Protein AF-A0AAW9A5P0-F1 (afdb_monomer_lite)

pLDDT: mean 76.93, std 7.97, range [47.72, 88.0]

Foldseek 3Di:
DQDPLNVVLVVLLVVLVVCVVVDPDLVVNVVSLVVCCVRNNDVSSVVSLVVCCVVPVVPVSNNVSSVVD

Secondary structure (DSSP, 8-state):
---HHHHHHHHHHHHHHHHHHH---HHHHHHHHHHHHHHH-HHHHHHHHHHHHHHTTT-HHHHHHHTT-

Sequence (69 aa):
MVSHKDEASLLFKSHIKTMADATSNRNRYRDVLGRFRKIAGREDEMLLLDELKVTYHRRPAFMDELSKF

Radius of gyration: 11.74 Å; chains: 1; bounding box: 26×22×37 Å

Structure (mmCIF, N/CA/C/O backbone):
data_AF-A0AAW9A5P0-F1
#
_entry.id   AF-A0AAW9A5P0-F1
#
loop_
_atom_site.group_PDB
_atom_site.id
_atom_site.type_symbol
_atom_site.label_atom_id
_atom_site.label_alt_id
_atom_site.label_comp_id
_atom_site.label_asym_id
_atom_site.label_entity_id
_atom_site.label_seq_id
_atom_site.pdbx_PDB_ins_code
_atom_site.Cartn_x
_atom_site.Cartn_y
_atom_site.Cartn_z
_atom_site.occupancy
_atom_site.B_iso_or_equiv
_atom_site.auth_seq_id
_atom_site.auth_comp_id
_atom_site.auth_asym_id
_atom_site.auth_atom_id
_atom_site.pdbx_PDB_model_num
ATOM 1 N N . MET A 1 1 ? -2.364 0.801 25.753 1.00 47.72 1 MET A N 1
ATOM 2 C CA . MET A 1 1 ? -3.114 -0.250 25.034 1.00 47.72 1 MET A CA 1
ATOM 3 C C . MET A 1 1 ? -2.934 0.009 23.555 1.00 47.72 1 MET A C 1
ATOM 5 O O . MET A 1 1 ? -3.190 1.128 23.137 1.00 47.72 1 MET A O 1
ATOM 9 N N . VAL A 1 2 ? -2.422 -0.970 22.811 1.00 57.59 2 VAL A N 1
ATOM 10 C CA . VAL A 1 2 ? -2.345 -0.902 21.345 1.00 57.59 2 VAL A CA 1
ATOM 11 C C . VAL A 1 2 ? -3.773 -1.040 20.820 1.00 57.59 2 VAL A C 1
ATOM 13 O O . VAL A 1 2 ? -4.502 -1.921 21.277 1.00 57.59 2 VAL A O 1
ATOM 16 N N . SER A 1 3 ? -4.213 -0.128 19.955 1.00 76.12 3 SER A N 1
ATOM 17 C CA . SER A 1 3 ? -5.568 -0.173 19.403 1.00 76.12 3 SER A CA 1
ATOM 18 C C . SER A 1 3 ? -5.700 -1.342 18.427 1.00 76.12 3 SER A C 1
ATOM 20 O O . SER A 1 3 ? -4.748 -1.669 17.719 1.00 76.12 3 SER A O 1
ATOM 22 N N . HIS A 1 4 ? -6.898 -1.919 18.291 1.00 69.94 4 HIS A N 1
ATOM 23 C CA . HIS A 1 4 ? -7.187 -2.887 17.222 1.00 69.94 4 HIS A CA 1
ATOM 24 C C . HIS A 1 4 ? -6.854 -2.335 15.827 1.00 69.94 4 HIS A C 1
ATOM 26 O O . HIS A 1 4 ? -6.496 -3.089 14.924 1.00 69.94 4 HIS A O 1
ATOM 32 N N . LYS A 1 5 ? -6.920 -1.008 15.659 1.00 67.31 5 LYS A N 1
ATOM 33 C CA . LYS A 1 5 ? -6.501 -0.318 14.435 1.00 67.31 5 LYS A CA 1
ATOM 34 C C . LYS A 1 5 ? -4.990 -0.428 14.196 1.00 67.31 5 LYS A C 1
ATOM 36 O O . LYS A 1 5 ? -4.565 -0.671 13.069 1.00 67.31 5 LYS A O 1
ATOM 41 N N . ASP A 1 6 ? -4.189 -0.290 15.248 1.00 72.38 6 ASP A N 1
ATOM 42 C CA . ASP A 1 6 ? -2.727 -0.365 15.171 1.00 72.38 6 ASP A CA 1
ATOM 43 C C . ASP A 1 6 ? -2.274 -1.798 14.864 1.00 72.38 6 ASP A C 1
ATOM 45 O O . ASP A 1 6 ? -1.395 -2.024 14.032 1.00 72.38 6 ASP A O 1
ATOM 49 N N . GLU A 1 7 ? -2.930 -2.777 15.487 1.00 77.50 7 GLU A N 1
ATOM 50 C CA . GLU A 1 7 ? -2.668 -4.201 15.284 1.00 77.50 7 GLU A CA 1
ATOM 51 C C . GLU A 1 7 ? -3.044 -4.648 13.859 1.00 77.50 7 GLU A C 1
ATOM 53 O O . GLU A 1 7 ? -2.258 -5.308 13.173 1.00 77.50 7 GLU A O 1
ATOM 58 N N . ALA A 1 8 ? -4.198 -4.191 13.355 1.00 70.06 8 ALA A N 1
ATOM 59 C CA . ALA A 1 8 ? -4.604 -4.395 11.967 1.00 70.06 8 ALA A CA 1
ATOM 60 C C . ALA A 1 8 ? -3.624 -3.738 10.979 1.00 70.06 8 ALA A C 1
ATOM 62 O O . ALA A 1 8 ? -3.256 -4.355 9.977 1.00 70.06 8 ALA A O 1
ATOM 63 N N . SER A 1 9 ? -3.151 -2.524 11.274 1.00 70.00 9 SER A N 1
ATOM 64 C CA . SER A 1 9 ? -2.134 -1.839 10.468 1.00 70.00 9 SER A CA 1
ATOM 65 C C . SER A 1 9 ? -0.819 -2.613 10.405 1.00 70.00 9 SER A C 1
ATOM 67 O O . SER A 1 9 ? -0.231 -2.732 9.329 1.00 70.00 9 SER A O 1
ATOM 69 N N . LEU A 1 10 ? -0.361 -3.186 11.520 1.00 78.56 10 LEU A N 1
ATOM 70 C CA . LEU A 1 10 ? 0.854 -4.007 11.554 1.00 78.56 10 LEU A CA 1
ATOM 71 C C . LEU A 1 10 ? 0.709 -5.285 10.721 1.00 78.56 10 LEU A C 1
ATOM 73 O O . LEU A 1 10 ? 1.602 -5.607 9.932 1.00 78.56 10 LEU A O 1
ATOM 77 N N . LEU A 1 11 ? -0.428 -5.974 10.838 1.00 78.38 11 LEU A N 1
ATOM 78 C CA . LEU A 1 11 ? -0.726 -7.163 10.037 1.00 78.38 11 LEU A CA 1
ATOM 79 C C . LEU A 1 11 ? -0.776 -6.840 8.540 1.00 78.38 11 LEU A C 1
ATOM 81 O O . LEU A 1 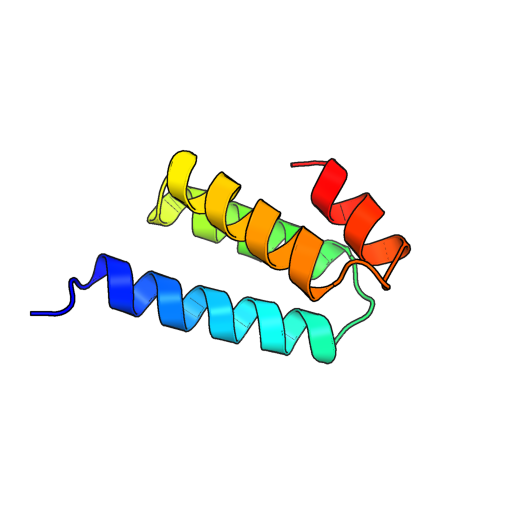11 ? -0.187 -7.563 7.735 1.00 78.38 11 LEU A O 1
ATOM 85 N N . PHE A 1 12 ? -1.405 -5.726 8.158 1.00 71.50 12 PHE A N 1
ATOM 86 C CA . PHE A 1 12 ? -1.450 -5.290 6.762 1.00 71.50 12 PHE A CA 1
ATOM 87 C C . PHE A 1 12 ? -0.075 -4.898 6.227 1.00 71.50 12 PHE A C 1
ATOM 89 O O . PHE A 1 12 ? 0.283 -5.313 5.124 1.00 71.50 12 PHE A O 1
ATOM 96 N N . LYS A 1 13 ? 0.729 -4.165 7.006 1.00 72.00 13 LYS A N 1
ATOM 97 C CA . LYS A 1 13 ? 2.112 -3.833 6.632 1.00 72.00 13 LYS A CA 1
ATOM 98 C C . LYS A 1 13 ? 2.943 -5.091 6.413 1.00 72.00 13 LYS A C 1
ATOM 100 O O . LYS A 1 13 ? 3.626 -5.191 5.396 1.00 72.00 13 LYS A O 1
ATOM 105 N N . SER A 1 14 ? 2.865 -6.058 7.328 1.00 79.81 14 SER A N 1
ATOM 106 C CA . SER A 1 14 ? 3.565 -7.339 7.194 1.00 79.81 14 SER A CA 1
ATOM 107 C C . SER A 1 14 ? 3.113 -8.084 5.937 1.00 79.81 14 SER A C 1
ATOM 109 O O . SER A 1 14 ? 3.948 -8.457 5.117 1.00 79.81 14 SER A O 1
ATOM 111 N N . HIS A 1 15 ? 1.801 -8.192 5.714 1.00 77.12 15 HIS A N 1
ATOM 112 C CA . HIS A 1 15 ? 1.248 -8.867 4.544 1.00 77.12 15 HIS A CA 1
ATOM 113 C C . HIS A 1 15 ? 1.674 -8.212 3.222 1.00 77.12 15 HIS A C 1
ATOM 115 O O . HIS A 1 15 ? 2.068 -8.908 2.286 1.00 77.12 15 HIS A O 1
ATOM 121 N N . ILE A 1 16 ? 1.657 -6.877 3.146 1.00 72.19 16 ILE A N 1
ATOM 122 C CA . ILE A 1 16 ? 2.097 -6.144 1.955 1.00 72.19 16 ILE A CA 1
ATOM 123 C C . ILE A 1 16 ? 3.590 -6.342 1.718 1.00 72.19 16 ILE A C 1
ATOM 125 O O . ILE A 1 16 ? 3.969 -6.556 0.572 1.00 72.19 16 ILE A O 1
ATOM 129 N N . LYS A 1 17 ? 4.426 -6.336 2.764 1.00 70.50 17 LYS A N 1
ATOM 130 C CA . LYS A 1 17 ? 5.867 -6.606 2.640 1.00 70.50 17 LYS A CA 1
ATOM 131 C C . LYS A 1 17 ? 6.135 -8.041 2.173 1.00 70.50 17 LYS A C 1
ATOM 133 O O . LYS A 1 17 ? 6.909 -8.247 1.245 1.00 70.50 17 LYS A O 1
ATOM 138 N N . THR A 1 18 ? 5.427 -9.032 2.717 1.00 75.94 18 THR A N 1
ATOM 139 C CA . THR A 1 18 ? 5.528 -10.425 2.252 1.00 75.94 18 THR A CA 1
ATOM 140 C C . THR A 1 18 ? 5.093 -10.570 0.797 1.00 75.94 18 THR A C 1
ATOM 142 O O . THR A 1 18 ? 5.759 -11.257 0.030 1.00 75.94 18 THR A O 1
ATOM 145 N N . MET A 1 19 ? 4.010 -9.908 0.377 1.00 71.19 19 MET A N 1
ATOM 146 C CA . MET A 1 19 ? 3.625 -9.905 -1.035 1.00 71.19 19 MET A CA 1
ATOM 147 C C . MET A 1 19 ? 4.649 -9.176 -1.907 1.00 71.19 19 MET A C 1
ATOM 149 O O . MET A 1 19 ? 4.992 -9.703 -2.963 1.00 71.19 19 MET A O 1
ATOM 153 N N . ALA A 1 20 ? 5.160 -8.029 -1.439 1.00 66.12 20 ALA A N 1
ATOM 154 C CA . ALA A 1 20 ? 6.228 -7.251 -2.068 1.00 66.12 20 ALA A CA 1
ATOM 155 C C . ALA A 1 20 ? 7.421 -8.138 -2.411 1.00 66.12 20 ALA A C 1
ATOM 157 O O . ALA A 1 20 ? 7.931 -8.104 -3.529 1.00 66.12 20 ALA A O 1
ATOM 158 N N . ASP A 1 21 ? 7.841 -8.969 -1.465 1.00 66.81 21 ASP A N 1
ATOM 159 C CA . ASP A 1 21 ? 8.984 -9.856 -1.640 1.00 66.81 21 ASP A CA 1
ATOM 160 C C . ASP A 1 21 ? 8.652 -11.142 -2.406 1.00 66.81 21 ASP A C 1
ATOM 162 O O . ASP A 1 21 ? 9.501 -11.644 -3.139 1.00 66.81 21 ASP A O 1
ATOM 166 N N . ALA A 1 22 ? 7.421 -11.652 -2.309 1.00 65.88 22 ALA A N 1
ATOM 167 C CA . ALA A 1 22 ? 7.031 -12.919 -2.925 1.00 65.88 22 ALA A CA 1
ATOM 168 C C . ALA A 1 22 ? 6.575 -12.813 -4.389 1.00 65.88 22 ALA A C 1
ATOM 170 O O . ALA A 1 22 ? 6.481 -13.841 -5.063 1.00 65.88 22 ALA A O 1
ATOM 171 N N . THR A 1 23 ? 6.220 -11.629 -4.910 1.00 60.22 23 THR A N 1
ATOM 172 C CA . THR A 1 23 ? 5.672 -11.555 -6.272 1.00 60.22 23 THR A CA 1
ATOM 173 C C . THR A 1 23 ? 6.010 -10.289 -7.054 1.00 60.22 23 THR A C 1
ATOM 175 O O . THR A 1 23 ? 5.800 -9.162 -6.621 1.00 60.22 23 THR A O 1
ATOM 178 N N . SER A 1 24 ? 6.426 -10.469 -8.306 1.00 61.59 24 SER A N 1
ATOM 179 C CA . SER A 1 24 ? 6.518 -9.397 -9.309 1.00 61.59 24 SER A CA 1
ATOM 180 C C . SER A 1 24 ? 5.143 -9.011 -9.890 1.00 61.59 24 SER A C 1
ATOM 182 O O . SER A 1 24 ? 5.060 -8.205 -10.818 1.00 61.59 24 SER A O 1
ATOM 184 N N . ASN A 1 25 ? 4.053 -9.623 -9.404 1.00 67.00 25 ASN A N 1
ATOM 185 C CA . ASN A 1 25 ? 2.719 -9.495 -9.980 1.00 67.00 25 ASN A CA 1
ATOM 186 C C . ASN A 1 25 ? 1.992 -8.238 -9.475 1.00 67.00 25 ASN A C 1
ATOM 188 O O . ASN A 1 25 ? 1.479 -8.195 -8.356 1.00 67.00 25 ASN A O 1
ATOM 192 N N . ARG A 1 26 ? 1.911 -7.234 -10.354 1.00 67.50 26 ARG A N 1
ATOM 193 C CA . ARG A 1 26 ? 1.342 -5.898 -10.103 1.00 67.50 26 ARG A CA 1
ATOM 194 C C . ARG A 1 26 ? -0.117 -5.928 -9.625 1.00 67.50 26 ARG A C 1
ATOM 196 O O . ARG A 1 26 ? -0.504 -5.113 -8.794 1.00 67.50 26 ARG A O 1
ATOM 203 N N . ASN A 1 27 ? -0.903 -6.913 -10.064 1.00 68.31 27 ASN A N 1
ATOM 204 C CA . ASN A 1 27 ? -2.332 -6.993 -9.742 1.00 68.31 27 ASN A CA 1
ATOM 205 C C . ASN A 1 27 ? -2.610 -7.301 -8.263 1.00 68.31 27 ASN A C 1
ATOM 207 O O . ASN A 1 27 ? -3.633 -6.877 -7.735 1.00 68.31 27 ASN A O 1
ATOM 211 N N . ARG A 1 28 ? -1.700 -7.997 -7.565 1.00 69.62 28 ARG A N 1
ATOM 212 C CA . ARG A 1 28 ? -1.909 -8.359 -6.151 1.00 69.62 28 ARG A CA 1
ATOM 213 C C . ARG A 1 28 ? -1.792 -7.166 -5.202 1.00 69.62 28 ARG A C 1
ATOM 215 O O . ARG A 1 28 ? -2.473 -7.140 -4.180 1.00 69.62 28 ARG A O 1
ATOM 222 N N . TYR A 1 29 ? -0.987 -6.162 -5.546 1.00 72.12 29 TYR A N 1
ATOM 223 C CA . TYR A 1 29 ? -0.842 -4.962 -4.717 1.00 72.12 29 TYR A CA 1
ATOM 224 C C .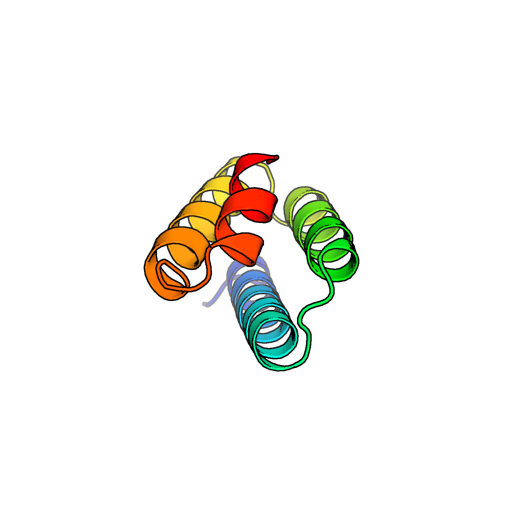 TYR A 1 29 ? -2.089 -4.096 -4.745 1.00 72.12 29 TYR A C 1
ATOM 226 O O . TYR A 1 29 ? -2.487 -3.576 -3.702 1.00 72.12 29 TYR A O 1
ATOM 234 N N . ARG A 1 30 ? -2.740 -3.993 -5.912 1.00 75.69 30 ARG A N 1
ATOM 235 C CA . ARG A 1 30 ? -3.942 -3.172 -6.041 1.00 75.69 30 ARG A CA 1
ATOM 236 C C . ARG A 1 30 ? -5.060 -3.635 -5.120 1.00 75.69 30 ARG A C 1
ATOM 238 O O . ARG A 1 30 ? -5.673 -2.817 -4.436 1.00 75.69 30 ARG A O 1
ATOM 245 N N . ASP A 1 31 ? -5.289 -4.942 -5.078 1.00 76.88 31 ASP A N 1
ATOM 246 C CA . ASP A 1 31 ? -6.350 -5.526 -4.263 1.00 76.88 31 ASP A CA 1
ATOM 247 C C . ASP A 1 31 ? -6.111 -5.316 -2.767 1.00 76.88 31 ASP A C 1
ATOM 249 O O . ASP A 1 31 ? -7.049 -5.015 -2.027 1.00 76.88 31 ASP A O 1
ATOM 253 N N . VAL A 1 32 ? -4.866 -5.447 -2.305 1.00 74.81 32 VAL A N 1
ATOM 254 C CA . VAL A 1 32 ? -4.554 -5.309 -0.877 1.00 74.81 32 VAL A CA 1
ATOM 255 C C . VAL A 1 32 ? -4.550 -3.853 -0.428 1.00 74.81 32 VAL A C 1
ATOM 257 O O . VAL A 1 32 ? -5.118 -3.569 0.625 1.00 74.81 32 VAL A O 1
ATOM 260 N N . LEU A 1 33 ? -4.024 -2.923 -1.231 1.00 77.69 33 LEU A N 1
ATOM 261 C CA . LEU A 1 33 ? -4.126 -1.486 -0.946 1.00 77.69 33 LEU A CA 1
ATOM 262 C C . LEU A 1 33 ? -5.590 -1.024 -0.940 1.00 77.69 33 LEU A C 1
ATOM 264 O O . LEU A 1 33 ? -6.032 -0.369 0.002 1.00 77.69 33 LEU A O 1
ATOM 268 N N . GLY A 1 34 ? -6.388 -1.480 -1.911 1.00 80.88 34 GLY A N 1
ATOM 269 C CA . GLY A 1 34 ? -7.822 -1.191 -1.954 1.00 80.88 34 GLY A CA 1
ATOM 270 C C . GLY A 1 34 ? -8.593 -1.732 -0.744 1.00 80.88 34 GLY A C 1
ATOM 271 O O . GLY A 1 34 ? -9.522 -1.082 -0.261 1.00 80.88 34 GLY A O 1
ATOM 272 N N . ARG A 1 35 ? -8.215 -2.905 -0.215 1.00 81.75 35 ARG A N 1
ATOM 273 C CA . ARG A 1 35 ? -8.785 -3.444 1.035 1.00 81.75 35 ARG A CA 1
ATOM 274 C C . ARG A 1 35 ? -8.321 -2.661 2.258 1.00 81.75 35 ARG A C 1
ATOM 276 O O . ARG A 1 35 ? -9.148 -2.370 3.116 1.00 81.75 35 ARG A O 1
ATOM 283 N N . PHE A 1 36 ? -7.046 -2.287 2.318 1.00 81.44 36 PHE A N 1
ATOM 284 C CA . PHE A 1 36 ? -6.500 -1.493 3.414 1.00 81.44 36 PHE A CA 1
ATOM 285 C C . PHE A 1 36 ? -7.206 -0.140 3.531 1.00 81.44 36 PHE A C 1
ATOM 287 O O . PHE A 1 36 ? -7.690 0.199 4.607 1.00 81.44 36 PHE A O 1
ATOM 294 N N . ARG A 1 37 ? -7.398 0.570 2.412 1.00 84.44 37 ARG A N 1
ATOM 295 C CA . ARG A 1 37 ? -8.166 1.822 2.367 1.00 84.44 37 ARG A CA 1
ATOM 296 C C . ARG A 1 37 ? -9.565 1.689 2.962 1.00 84.44 37 ARG A C 1
ATOM 298 O O . ARG A 1 37 ? -10.010 2.579 3.679 1.00 84.44 37 ARG A O 1
ATOM 305 N N . LYS A 1 38 ? -10.274 0.594 2.660 1.00 83.81 38 LYS A N 1
ATOM 306 C CA . LYS A 1 38 ? -11.630 0.351 3.185 1.00 83.81 38 LYS A CA 1
ATOM 307 C C . LYS A 1 38 ? -11.657 0.173 4.704 1.00 83.81 38 LYS A C 1
ATOM 309 O O . LYS A 1 38 ? -12.695 0.419 5.304 1.00 83.81 38 LYS A O 1
ATOM 314 N N . ILE A 1 39 ? -10.554 -0.277 5.298 1.00 81.19 39 ILE A N 1
ATOM 315 C CA . ILE A 1 39 ? -10.462 -0.618 6.722 1.00 81.19 39 ILE A CA 1
ATOM 316 C C . ILE A 1 39 ? -9.870 0.545 7.524 1.00 81.19 39 ILE A C 1
ATOM 318 O O . ILE A 1 39 ? -10.426 0.929 8.547 1.00 81.19 39 ILE A O 1
ATOM 322 N N . ALA A 1 40 ? -8.746 1.095 7.068 1.00 79.69 40 ALA A N 1
ATOM 323 C CA . ALA A 1 40 ? -7.982 2.107 7.792 1.00 79.69 40 ALA A CA 1
ATOM 324 C C . ALA A 1 40 ? -8.384 3.543 7.410 1.00 79.69 40 ALA A C 1
ATOM 326 O O . ALA A 1 40 ? -8.277 4.462 8.218 1.00 79.69 40 ALA A O 1
ATOM 327 N N . GLY A 1 41 ? -8.925 3.733 6.204 1.00 85.00 41 GLY A N 1
ATOM 328 C CA . GLY A 1 41 ? -9.248 5.046 5.658 1.00 85.00 41 GLY A CA 1
ATOM 329 C C . GLY A 1 41 ? -8.128 5.621 4.788 1.00 85.00 41 GLY A C 1
ATOM 330 O O . GLY A 1 41 ? -7.078 5.013 4.585 1.00 85.00 41 GLY A O 1
ATOM 331 N N . ARG A 1 42 ? -8.390 6.804 4.222 1.00 85.44 42 ARG A N 1
ATOM 332 C CA . ARG A 1 42 ? -7.531 7.425 3.200 1.00 85.44 42 ARG A CA 1
ATOM 333 C C . ARG A 1 42 ? -6.213 7.965 3.762 1.00 85.44 42 ARG A C 1
ATOM 335 O O . ARG A 1 42 ? -5.196 7.868 3.089 1.00 85.44 42 ARG A O 1
ATOM 342 N N . GLU A 1 43 ? -6.224 8.536 4.965 1.00 85.88 43 GLU A N 1
ATOM 343 C CA . GLU A 1 43 ? -5.003 9.079 5.583 1.00 85.88 43 GLU A CA 1
ATOM 344 C C . GLU A 1 43 ? -3.981 7.975 5.856 1.00 85.88 43 GLU A C 1
ATOM 346 O O . GLU A 1 43 ? -2.826 8.084 5.449 1.00 85.88 43 GLU A O 1
ATOM 351 N N . ASP A 1 44 ? -4.424 6.869 6.454 1.00 83.75 44 ASP A N 1
ATOM 352 C CA . ASP A 1 44 ? -3.552 5.726 6.718 1.00 83.75 44 ASP A CA 1
ATOM 353 C C . ASP A 1 44 ? -3.052 5.080 5.421 1.00 83.75 44 ASP A C 1
ATOM 355 O O . ASP A 1 44 ? -1.900 4.651 5.352 1.00 83.75 44 ASP A O 1
ATOM 359 N N . GLU A 1 45 ? -3.889 5.026 4.376 1.00 85.50 45 GLU A N 1
ATOM 360 C CA . GLU A 1 45 ? -3.477 4.569 3.043 1.00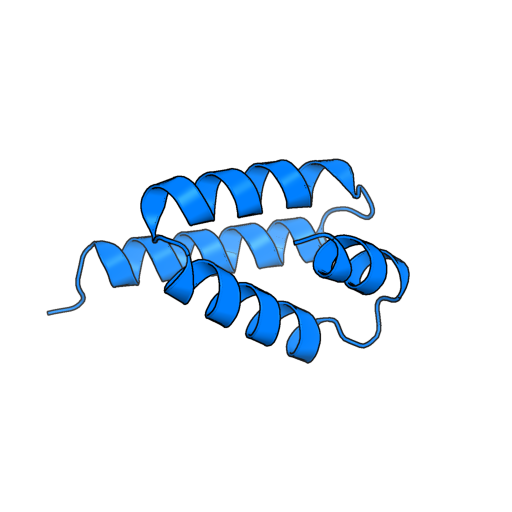 85.50 45 GLU A CA 1
ATOM 361 C C . GLU A 1 45 ? -2.333 5.429 2.490 1.00 85.50 45 GLU A C 1
ATOM 363 O O . GLU A 1 45 ? -1.345 4.873 2.016 1.00 85.50 45 GLU A O 1
ATOM 368 N N . MET A 1 46 ? -2.413 6.760 2.593 1.00 86.38 46 MET A N 1
ATOM 369 C CA . MET A 1 46 ? -1.338 7.646 2.127 1.00 86.38 46 MET A CA 1
ATOM 370 C C . MET A 1 46 ? -0.043 7.444 2.921 1.00 86.38 46 MET A C 1
ATOM 372 O O . MET A 1 46 ? 1.021 7.327 2.316 1.00 86.38 46 MET A O 1
ATOM 376 N N . LEU A 1 47 ? -0.127 7.315 4.250 1.00 86.12 47 LEU A N 1
ATOM 377 C CA . LEU A 1 47 ? 1.041 7.028 5.093 1.00 86.12 47 LEU A CA 1
ATOM 378 C C . LEU A 1 47 ? 1.709 5.700 4.715 1.00 86.12 47 LEU A C 1
ATOM 380 O O . LEU A 1 47 ? 2.935 5.593 4.665 1.00 86.12 47 LEU A O 1
ATOM 384 N N . LEU A 1 48 ? 0.902 4.681 4.427 1.00 82.19 48 LEU A N 1
ATOM 385 C CA . LEU A 1 48 ? 1.389 3.384 3.983 1.00 82.19 48 LEU A CA 1
ATOM 386 C C . LEU A 1 48 ? 2.032 3.462 2.593 1.00 82.19 48 LEU A C 1
ATOM 388 O O . LEU A 1 48 ? 3.093 2.879 2.386 1.00 82.19 48 LEU A O 1
ATOM 392 N N . LEU A 1 49 ? 1.419 4.179 1.649 1.00 85.12 49 LEU A N 1
ATOM 393 C CA . LEU A 1 49 ? 1.980 4.383 0.312 1.00 85.12 49 LEU A CA 1
ATOM 394 C C . LEU A 1 49 ? 3.340 5.082 0.376 1.00 85.12 49 LEU A C 1
ATOM 396 O O . LEU A 1 49 ? 4.265 4.652 -0.313 1.00 85.12 49 LEU A O 1
ATOM 400 N N . ASP A 1 50 ? 3.489 6.102 1.220 1.00 88.00 50 ASP A N 1
ATOM 401 C CA . ASP A 1 50 ? 4.768 6.785 1.421 1.00 88.00 50 ASP A CA 1
ATOM 402 C C . ASP A 1 50 ? 5.822 5.856 2.040 1.00 88.00 50 ASP A C 1
ATOM 404 O O . ASP A 1 50 ? 6.946 5.786 1.535 1.00 88.00 50 ASP A O 1
ATOM 408 N N . GLU A 1 51 ? 5.466 5.054 3.054 1.00 83.69 51 GLU A N 1
ATOM 409 C CA . GLU A 1 51 ? 6.384 4.049 3.616 1.00 83.69 51 GLU A CA 1
ATOM 410 C C . GLU A 1 51 ? 6.835 3.041 2.545 1.00 83.69 51 GLU A C 1
ATOM 412 O O . GLU A 1 51 ? 8.020 2.700 2.459 1.00 83.69 51 GLU A O 1
ATOM 417 N N . LEU A 1 52 ? 5.910 2.576 1.698 1.00 81.94 52 LEU A N 1
ATOM 418 C CA . LEU A 1 52 ? 6.204 1.626 0.624 1.00 81.94 52 LEU A CA 1
ATOM 419 C C . LEU A 1 52 ? 7.102 2.244 -0.452 1.00 81.94 52 LEU A C 1
ATOM 421 O O . LEU A 1 52 ? 8.050 1.590 -0.890 1.00 81.94 52 LEU A O 1
ATOM 425 N N . LYS A 1 53 ? 6.853 3.499 -0.839 1.00 84.62 53 LYS A N 1
ATOM 426 C CA . LYS A 1 53 ? 7.675 4.241 -1.805 1.00 84.62 53 LYS A CA 1
ATOM 427 C C . LYS A 1 53 ? 9.110 4.411 -1.311 1.00 84.62 53 LYS A C 1
ATOM 429 O O . LYS A 1 53 ? 10.046 4.190 -2.075 1.00 84.62 53 LYS A O 1
ATOM 434 N N . VAL A 1 54 ? 9.295 4.739 -0.031 1.00 87.25 54 VAL A N 1
ATOM 435 C CA . VAL A 1 54 ? 10.629 4.854 0.582 1.00 87.25 54 VAL A CA 1
ATOM 436 C C . VAL A 1 54 ? 11.313 3.487 0.659 1.00 87.25 54 VAL A C 1
ATOM 438 O O . VAL A 1 54 ? 12.462 3.337 0.240 1.00 87.25 54 VAL A O 1
ATOM 441 N N . THR A 1 55 ? 10.604 2.465 1.143 1.00 81.19 55 THR A N 1
ATOM 442 C CA . THR A 1 55 ? 11.163 1.118 1.361 1.00 81.19 55 THR A CA 1
ATOM 443 C C . THR A 1 55 ? 11.574 0.450 0.048 1.00 81.19 55 THR A C 1
ATOM 445 O O . THR A 1 55 ? 12.645 -0.149 -0.043 1.00 81.19 55 THR A O 1
ATOM 448 N N . TYR A 1 56 ? 10.753 0.581 -0.994 1.00 80.81 56 TYR A N 1
ATOM 449 C CA . TYR A 1 56 ? 10.919 -0.132 -2.261 1.00 80.81 56 TYR A CA 1
ATOM 450 C C . TYR A 1 56 ? 11.329 0.775 -3.431 1.00 80.81 56 TYR A C 1
ATOM 452 O O . TYR A 1 56 ? 11.166 0.392 -4.590 1.00 80.81 56 TYR A O 1
ATOM 460 N N . HIS A 1 57 ? 11.943 1.932 -3.152 1.00 83.31 57 HIS A N 1
ATOM 461 C CA . HIS A 1 57 ? 12.389 2.913 -4.156 1.00 83.31 57 HIS A CA 1
ATOM 462 C C . HIS A 1 57 ? 13.261 2.326 -5.285 1.00 83.31 57 HIS A C 1
ATOM 464 O O . HIS A 1 57 ? 13.297 2.864 -6.387 1.00 83.31 57 HIS A O 1
ATOM 470 N N . ARG A 1 58 ? 13.953 1.201 -5.044 1.00 85.31 58 ARG A N 1
ATOM 471 C CA . ARG A 1 58 ? 14.801 0.504 -6.035 1.00 85.31 58 ARG A CA 1
ATOM 472 C C . ARG A 1 58 ? 14.049 -0.480 -6.933 1.00 85.31 58 ARG A C 1
ATOM 474 O O . ARG A 1 58 ? 14.685 -1.248 -7.650 1.00 85.31 58 ARG A O 1
ATOM 481 N N . ARG A 1 59 ? 12.715 -0.508 -6.883 1.00 81.94 59 ARG A N 1
ATOM 482 C CA . ARG A 1 59 ? 11.872 -1.401 -7.691 1.00 81.94 59 ARG A CA 1
ATOM 483 C C . ARG A 1 59 ? 10.986 -0.570 -8.632 1.00 81.94 59 ARG A C 1
ATOM 485 O O . ARG A 1 59 ? 9.836 -0.311 -8.291 1.00 81.94 59 ARG A O 1
ATOM 492 N N . PRO A 1 60 ? 11.474 -0.173 -9.825 1.00 82.75 60 PRO A N 1
ATOM 493 C CA . PRO A 1 60 ? 10.773 0.763 -10.712 1.00 82.75 60 PRO A CA 1
ATOM 494 C C . PRO A 1 60 ? 9.355 0.314 -11.071 1.00 82.75 60 PRO A C 1
ATO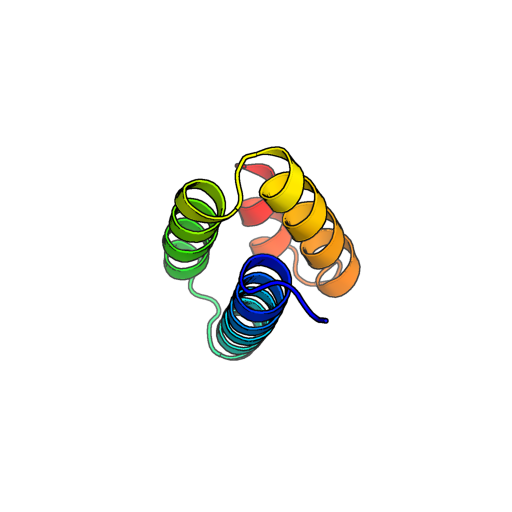M 496 O O . PRO A 1 60 ? 8.408 1.067 -10.904 1.00 82.75 60 PRO A O 1
ATOM 499 N N . ALA A 1 61 ? 9.179 -0.959 -11.4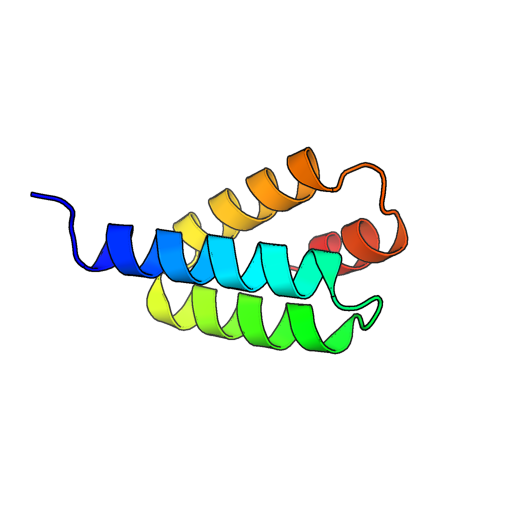38 1.00 78.88 61 ALA A N 1
ATOM 500 C CA . ALA A 1 61 ? 7.865 -1.507 -11.781 1.00 78.88 61 ALA A CA 1
ATOM 501 C C . ALA A 1 61 ? 6.872 -1.522 -10.603 1.00 78.88 61 ALA A C 1
ATOM 503 O O . ALA A 1 61 ? 5.664 -1.550 -10.820 1.00 78.88 61 ALA A O 1
ATOM 504 N N . PHE A 1 62 ? 7.377 -1.543 -9.368 1.00 77.94 62 PHE A N 1
ATOM 505 C CA . PHE A 1 62 ? 6.554 -1.446 -8.168 1.00 77.94 62 PHE A CA 1
ATOM 506 C C . PHE A 1 62 ? 6.203 0.015 -7.870 1.00 77.94 62 PHE A C 1
ATOM 508 O O . PHE A 1 62 ? 5.045 0.320 -7.607 1.00 77.94 62 PHE A O 1
ATOM 515 N N . MET A 1 63 ? 7.168 0.927 -8.007 1.00 82.69 63 MET A N 1
ATOM 516 C CA . MET A 1 63 ? 6.946 2.372 -7.883 1.00 82.69 63 MET A CA 1
ATOM 517 C C . MET A 1 63 ? 5.931 2.893 -8.909 1.00 82.69 63 MET A C 1
ATOM 519 O O . MET A 1 63 ? 5.049 3.666 -8.543 1.00 82.69 63 MET A O 1
ATOM 523 N N . ASP A 1 64 ? 5.995 2.405 -10.149 1.00 83.44 64 ASP A N 1
ATOM 524 C CA . ASP A 1 64 ? 5.019 2.687 -11.211 1.00 83.44 64 ASP A CA 1
ATOM 525 C C . ASP A 1 64 ? 3.605 2.201 -10.875 1.00 83.44 64 ASP A C 1
ATOM 527 O O . 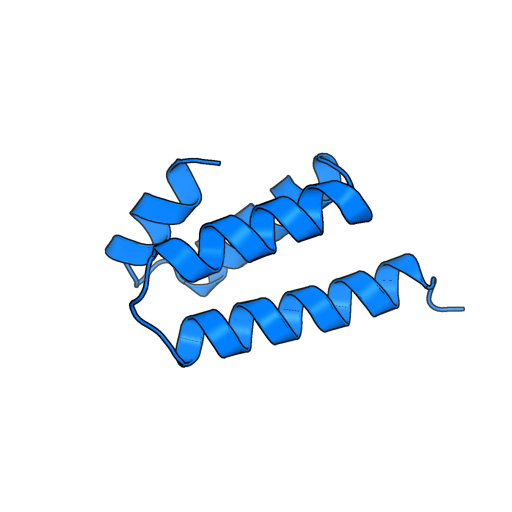ASP A 1 64 ? 2.624 2.711 -11.411 1.00 83.44 64 ASP A O 1
ATOM 531 N N . GLU A 1 65 ? 3.474 1.180 -10.029 1.00 79.75 65 GLU A N 1
ATOM 532 C CA . GLU A 1 65 ? 2.166 0.703 -9.582 1.00 79.75 65 GLU A CA 1
ATOM 533 C C . GLU A 1 65 ? 1.659 1.529 -8.395 1.00 79.75 65 GLU A C 1
ATOM 535 O O . GLU A 1 65 ? 0.486 1.893 -8.358 1.00 79.75 65 GLU A O 1
ATOM 540 N N . LEU A 1 66 ? 2.545 1.890 -7.460 1.00 81.56 66 LEU A N 1
ATOM 541 C CA . LEU A 1 66 ? 2.216 2.749 -6.318 1.00 81.56 66 LEU A CA 1
ATOM 542 C C . LEU A 1 66 ? 1.841 4.179 -6.724 1.00 81.56 66 LEU A C 1
ATOM 544 O O . LEU A 1 66 ? 1.118 4.842 -5.988 1.00 81.56 66 LEU A O 1
ATOM 548 N N . SER A 1 67 ? 2.325 4.678 -7.863 1.00 82.00 67 SER A N 1
ATOM 549 C CA . SER A 1 67 ? 1.985 6.012 -8.377 1.00 82.00 67 SER A CA 1
ATOM 550 C C . SER A 1 67 ? 0.568 6.113 -8.960 1.00 82.00 67 SER A C 1
ATOM 552 O O . SER A 1 67 ? 0.128 7.212 -9.286 1.00 82.00 67 SER A O 1
ATOM 554 N N . LYS A 1 68 ? -0.158 4.992 -9.080 1.00 82.19 68 LYS A N 1
ATOM 555 C CA . LYS A 1 68 ? -1.544 4.938 -9.585 1.00 82.19 68 LYS A CA 1
ATOM 556 C C . LYS A 1 68 ? -2.611 5.070 -8.490 1.00 82.19 68 LYS A C 1
ATOM 558 O O . LYS A 1 68 ? -3.800 5.034 -8.812 1.00 82.19 68 LYS A O 1
ATOM 563 N N . PHE A 1 69 ? -2.187 5.152 -7.231 1.00 73.94 69 PHE A N 1
ATOM 564 C CA . PHE A 1 69 ? -3.024 5.363 -6.050 1.00 73.94 69 PHE A CA 1
ATOM 565 C C . PHE A 1 69 ? -2.981 6.828 -5.622 1.00 73.94 69 PHE A C 1
ATOM 567 O O . PHE A 1 69 ? -4.068 7.364 -5.305 1.00 73.94 69 PHE A O 1
#

Organism: NCBI:txid633404